Protein AF-W2C519-F1 (afdb_monomer_lite)

Sequence (78 aa):
MEGRHLVIGVEDKTLKIIGMDTYNYTTQQATLQLTNLCANLSSEGLDIEQFVTEDTHKTVWVIHIPKHQPMLACLCAQ

Foldseek 3Di:
DPFDKDKPQADPPVRHRNADDCPPDDQVNVLVVCCVVDVQFDSVQWGKDWDADPPPRGIMIMTTGHPGDPPPDDPPDD

Structure (mmCIF, N/CA/C/O backbone):
data_AF-W2C519-F1
#
_entry.id   AF-W2C519-F1
#
loop_
_atom_site.group_PDB
_atom_site.id
_atom_site.type_symbol
_atom_site.label_atom_id
_atom_site.label_alt_id
_atom_site.label_comp_id
_atom_site.label_asym_id
_atom_site.label_entity_id
_atom_site.label_seq_id
_atom_site.pdbx_PDB_ins_code
_atom_site.Cartn_x
_atom_site.Cartn_y
_atom_site.Cartn_z
_atom_site.occupancy
_atom_site.B_iso_or_equiv
_atom_site.auth_seq_id
_atom_site.auth_comp_id
_atom_site.auth_asym_id
_atom_site.auth_atom_id
_atom_site.pdbx_PDB_model_num
ATOM 1 N N . MET A 1 1 ? -5.774 4.031 -17.010 1.00 52.56 1 MET A N 1
ATOM 2 C CA . MET A 1 1 ? -4.444 3.483 -16.669 1.00 52.56 1 MET A CA 1
ATOM 3 C C . MET A 1 1 ? -4.501 1.977 -16.878 1.00 52.56 1 MET A C 1
ATOM 5 O O . MET A 1 1 ? -5.280 1.325 -16.198 1.00 52.56 1 MET A O 1
ATOM 9 N N . GLU A 1 2 ? -3.780 1.428 -17.859 1.00 65.69 2 GLU A N 1
ATOM 10 C CA . GLU A 1 2 ? -3.624 -0.029 -17.983 1.00 65.69 2 GLU A CA 1
ATOM 11 C C . GLU A 1 2 ? -2.554 -0.469 -16.978 1.00 65.69 2 GLU A C 1
ATOM 13 O O . GLU A 1 2 ? -1.375 -0.186 -17.164 1.00 65.69 2 GLU A O 1
ATOM 18 N N . GLY A 1 3 ? -2.958 -1.090 -15.874 1.00 77.12 3 GLY A N 1
ATOM 19 C CA . GLY A 1 3 ? -2.065 -1.448 -14.773 1.00 77.12 3 GLY A CA 1
ATOM 20 C C . GLY A 1 3 ? -2.799 -2.243 -13.700 1.00 77.12 3 GLY A C 1
ATOM 21 O O . GLY A 1 3 ? -3.990 -2.539 -13.837 1.00 77.12 3 GLY A O 1
ATOM 22 N N . ARG A 1 4 ? -2.087 -2.615 -12.639 1.00 87.25 4 ARG A N 1
ATOM 23 C CA . ARG A 1 4 ? -2.654 -3.325 -11.485 1.00 87.25 4 ARG A CA 1
ATOM 24 C C . ARG A 1 4 ? -2.556 -2.457 -10.239 1.00 87.25 4 ARG A C 1
ATOM 26 O O . ARG A 1 4 ? -1.711 -1.578 -10.157 1.00 87.25 4 ARG A O 1
ATOM 33 N N . HIS A 1 5 ? -3.426 -2.729 -9.278 1.00 91.12 5 HIS A N 1
ATOM 34 C CA . HIS A 1 5 ? -3.446 -2.038 -7.997 1.00 91.12 5 HIS A CA 1
ATOM 35 C C . HIS A 1 5 ? -3.276 -3.075 -6.898 1.00 91.12 5 HIS A C 1
ATOM 37 O O . HIS A 1 5 ? -3.937 -4.117 -6.929 1.00 91.12 5 HIS A O 1
ATOM 43 N N . LEU A 1 6 ? -2.388 -2.795 -5.953 1.00 91.56 6 LEU A N 1
ATOM 44 C CA . LEU A 1 6 ? -2.219 -3.589 -4.745 1.00 91.56 6 LEU A CA 1
ATOM 45 C C . LEU A 1 6 ? -2.546 -2.708 -3.545 1.00 91.56 6 LEU A C 1
ATOM 47 O O . LEU A 1 6 ? -1.949 -1.651 -3.377 1.00 91.56 6 LEU A O 1
ATOM 51 N N . VAL A 1 7 ? -3.491 -3.147 -2.719 1.00 93.69 7 VAL A N 1
ATOM 52 C CA . VAL A 1 7 ? -3.898 -2.425 -1.510 1.00 93.69 7 VAL A CA 1
ATOM 53 C C . VAL A 1 7 ? -3.318 -3.13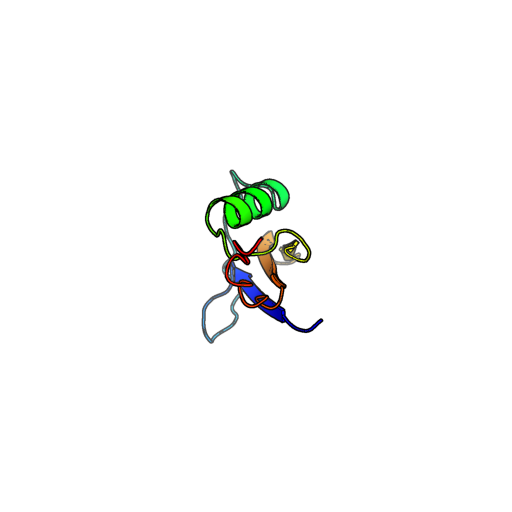9 -0.295 1.00 93.69 7 VAL A C 1
ATOM 55 O O . VAL A 1 7 ? -3.525 -4.341 -0.130 1.00 93.69 7 VAL A O 1
ATOM 58 N N . ILE A 1 8 ? -2.589 -2.409 0.547 1.00 93.50 8 ILE A N 1
ATOM 59 C CA . ILE A 1 8 ? -1.960 -2.920 1.771 1.00 93.50 8 ILE A CA 1
ATOM 60 C C . ILE A 1 8 ? -2.604 -2.247 2.983 1.00 93.50 8 ILE A C 1
ATOM 62 O O . ILE A 1 8 ? -2.854 -1.045 2.972 1.00 93.50 8 ILE A O 1
ATOM 66 N N . GLY A 1 9 ? -2.861 -3.021 4.041 1.00 93.31 9 GLY A N 1
ATOM 67 C CA . GLY A 1 9 ? -3.577 -2.552 5.235 1.00 93.31 9 GLY A CA 1
ATOM 68 C C . GLY A 1 9 ? -5.070 -2.898 5.227 1.00 93.31 9 GLY A C 1
ATOM 69 O O . GLY A 1 9 ? -5.839 -2.351 6.020 1.00 93.31 9 GLY A O 1
ATOM 70 N N . VAL A 1 10 ? -5.476 -3.826 4.355 1.00 95.19 10 VAL A N 1
ATOM 71 C CA . VAL A 1 10 ? -6.833 -4.379 4.265 1.00 95.19 10 VAL A CA 1
ATOM 72 C C . VAL A 1 10 ? -6.808 -5.900 4.416 1.00 95.19 10 VAL A C 1
ATOM 74 O O . VAL A 1 10 ? -5.861 -6.561 3.992 1.00 95.19 10 VAL A O 1
ATOM 77 N N . GLU A 1 11 ? -7.843 -6.453 5.039 1.00 95.06 11 GLU A N 1
ATOM 78 C CA . GLU A 1 11 ? -8.047 -7.897 5.147 1.00 95.06 11 GLU A CA 1
ATOM 79 C C . GLU A 1 11 ? -8.532 -8.475 3.806 1.00 95.06 11 GLU A C 1
ATOM 81 O O . GLU A 1 11 ? -9.418 -7.917 3.150 1.00 95.06 11 GLU A O 1
ATOM 86 N N . ASP A 1 12 ? -7.945 -9.605 3.400 1.00 92.50 12 ASP A N 1
ATOM 87 C CA . ASP A 1 12 ? -8.321 -10.302 2.169 1.00 92.50 12 ASP A CA 1
ATOM 88 C C . ASP A 1 12 ? -9.800 -10.729 2.202 1.00 92.50 12 ASP A C 1
ATOM 90 O O . ASP A 1 12 ? -10.325 -11.142 3.238 1.00 92.50 12 ASP A O 1
ATOM 94 N N . LYS A 1 13 ? -10.472 -10.646 1.047 1.00 93.38 13 LYS A N 1
ATOM 95 C CA . LYS A 1 13 ? -11.902 -10.956 0.809 1.00 93.38 13 LYS A CA 1
ATOM 96 C C . LYS A 1 13 ? -12.929 -10.080 1.529 1.00 93.38 13 LYS A C 1
ATOM 98 O O . LYS A 1 13 ? -13.996 -9.856 0.964 1.00 93.38 13 LYS A O 1
ATOM 103 N N . THR A 1 14 ? -12.659 -9.603 2.740 1.00 94.69 14 THR A N 1
ATOM 104 C CA . THR A 1 14 ? -13.610 -8.777 3.507 1.00 94.69 14 THR A CA 1
ATOM 105 C C . THR A 1 14 ? -13.438 -7.286 3.238 1.00 94.69 14 THR A C 1
ATOM 107 O O . THR A 1 14 ? -14.365 -6.520 3.492 1.00 94.69 14 THR A O 1
ATOM 110 N N . LEU A 1 15 ? -12.260 -6.874 2.745 1.00 90.12 15 LEU A N 1
ATOM 111 C CA . LEU A 1 15 ? -11.858 -5.474 2.560 1.00 90.12 15 LEU A CA 1
ATOM 112 C C . LEU A 1 15 ? -11.893 -4.653 3.858 1.00 90.12 15 LEU A C 1
ATOM 114 O O . LEU A 1 15 ? -11.885 -3.422 3.829 1.00 90.12 15 LEU A O 1
ATOM 118 N N . LYS A 1 16 ? -11.919 -5.320 5.015 1.00 94.38 16 LYS A N 1
ATOM 119 C CA . LYS A 1 16 ? -11.896 -4.647 6.308 1.00 94.38 16 LYS A CA 1
ATOM 120 C C . LYS A 1 16 ? -10.565 -3.922 6.475 1.00 94.38 16 LYS A C 1
ATOM 122 O O . LYS A 1 16 ? -9.503 -4.533 6.368 1.00 94.38 16 LYS A O 1
ATOM 127 N N . ILE A 1 17 ? -10.619 -2.631 6.797 1.00 94.81 17 ILE A N 1
ATOM 128 C CA . ILE A 1 17 ? -9.418 -1.830 7.044 1.00 94.81 17 ILE A CA 1
ATOM 129 C C . ILE A 1 17 ? -8.804 -2.255 8.381 1.00 94.81 17 ILE A C 1
ATOM 131 O O . ILE A 1 17 ? -9.349 -2.007 9.466 1.00 94.81 17 ILE A O 1
ATOM 135 N N . ILE A 1 18 ? -7.655 -2.920 8.303 1.00 94.62 18 ILE A N 1
ATOM 136 C CA . ILE A 1 18 ? -6.876 -3.340 9.471 1.00 94.62 18 ILE A CA 1
ATOM 137 C C . ILE A 1 18 ? -5.823 -2.295 9.835 1.00 94.62 18 ILE A C 1
ATOM 139 O O . ILE A 1 18 ? -5.599 -2.087 11.026 1.00 94.62 18 ILE A O 1
ATOM 143 N N . GLY A 1 19 ? -5.320 -1.555 8.843 1.00 91.44 19 GLY A N 1
ATOM 144 C CA . GLY A 1 19 ? -4.221 -0.608 8.990 1.00 91.44 19 GLY A CA 1
ATOM 145 C C . GLY A 1 19 ? -2.852 -1.286 8.904 1.00 91.44 19 GLY A C 1
ATOM 146 O O . GLY A 1 19 ? -2.744 -2.508 9.008 1.00 91.44 19 GLY A O 1
ATOM 147 N N . MET A 1 20 ? -1.803 -0.490 8.706 1.00 88.88 20 MET A N 1
ATOM 148 C CA . MET A 1 20 ? -0.410 -0.933 8.797 1.00 88.88 20 MET A CA 1
ATOM 149 C C . MET A 1 20 ? 0.455 0.106 9.517 1.00 88.88 20 MET A C 1
ATOM 151 O O . MET A 1 20 ? 0.250 1.310 9.352 1.00 88.88 20 MET A O 1
ATOM 155 N N . ASP A 1 21 ? 1.452 -0.358 10.271 1.00 82.06 21 ASP A N 1
ATOM 156 C CA . ASP A 1 21 ? 2.441 0.513 10.903 1.00 82.06 21 ASP A CA 1
ATOM 157 C C . ASP A 1 21 ? 3.502 0.931 9.879 1.00 82.06 21 ASP A C 1
ATOM 159 O O . ASP A 1 21 ? 4.339 0.136 9.451 1.00 82.06 21 ASP A O 1
ATOM 163 N N . THR A 1 22 ? 3.494 2.203 9.482 1.00 68.56 22 THR A N 1
ATOM 164 C CA . THR A 1 22 ? 4.430 2.756 8.484 1.00 68.56 22 THR A CA 1
ATOM 165 C C . THR A 1 22 ? 5.717 3.303 9.100 1.00 68.56 22 THR A C 1
ATOM 167 O O . THR A 1 22 ? 6.423 4.074 8.455 1.00 68.56 22 THR A O 1
ATOM 170 N N . TYR A 1 23 ? 6.027 2.935 10.349 1.00 63.44 23 TYR A N 1
ATOM 171 C CA . TYR A 1 23 ? 6.989 3.623 11.225 1.00 63.44 23 TYR A CA 1
ATOM 172 C C . TYR A 1 23 ? 8.403 3.836 10.650 1.00 63.44 23 TYR A C 1
ATOM 174 O O . TYR A 1 23 ? 9.122 4.682 11.168 1.00 63.44 23 TYR A O 1
ATOM 182 N N . ASN A 1 24 ? 8.802 3.127 9.588 1.00 67.44 24 ASN A N 1
ATOM 183 C CA . ASN A 1 24 ? 10.136 3.252 8.988 1.00 67.44 24 ASN A CA 1
ATOM 184 C C . ASN A 1 24 ? 10.176 3.488 7.470 1.00 67.44 24 ASN A C 1
ATOM 186 O O . ASN A 1 24 ? 11.271 3.553 6.913 1.00 67.44 24 ASN A O 1
ATOM 190 N N . TYR 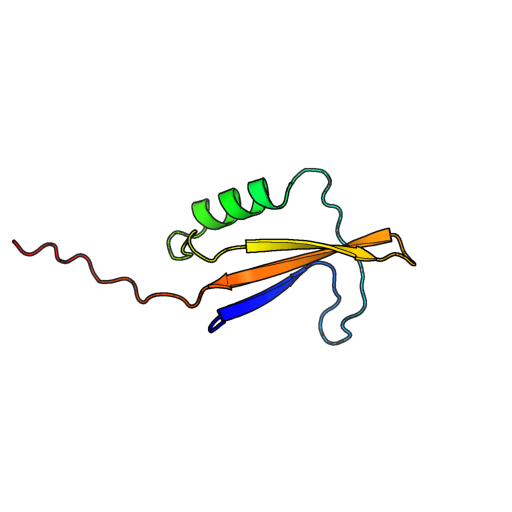A 1 25 ? 9.038 3.640 6.785 1.00 79.19 25 TYR A N 1
ATOM 191 C CA . TYR A 1 25 ? 9.043 3.855 5.334 1.00 79.19 25 TYR A CA 1
ATOM 192 C C . TYR A 1 25 ? 8.089 4.973 4.927 1.00 79.19 25 TYR A C 1
ATOM 194 O O . TYR A 1 25 ? 6.885 4.898 5.154 1.00 79.19 25 TYR A O 1
ATOM 202 N N . THR A 1 26 ? 8.633 5.995 4.264 1.00 88.50 26 THR A N 1
ATOM 203 C CA . THR A 1 26 ? 7.817 6.905 3.454 1.00 88.50 26 THR A CA 1
ATOM 204 C C . THR A 1 26 ? 7.433 6.206 2.151 1.00 88.50 26 THR A C 1
ATOM 206 O O . THR A 1 26 ? 8.127 5.284 1.710 1.00 88.50 26 THR A O 1
ATOM 209 N N . THR A 1 27 ? 6.361 6.659 1.500 1.00 89.75 27 THR A N 1
ATOM 210 C CA . THR A 1 27 ? 5.938 6.131 0.192 1.00 89.75 27 THR A CA 1
ATOM 211 C C . THR A 1 27 ? 7.080 6.182 -0.827 1.00 89.75 27 THR A C 1
ATOM 213 O O . THR A 1 27 ? 7.346 5.200 -1.504 1.00 89.75 27 THR A O 1
ATOM 216 N N . GLN A 1 28 ? 7.865 7.262 -0.835 1.00 88.50 28 GLN A N 1
ATOM 217 C CA . GLN A 1 28 ? 9.048 7.414 -1.690 1.00 88.50 28 GLN A CA 1
ATOM 218 C C . GLN A 1 28 ? 10.145 6.380 -1.396 1.00 88.50 28 GLN A C 1
ATOM 220 O O . GLN A 1 28 ? 10.711 5.798 -2.322 1.00 88.50 28 GLN A O 1
ATOM 225 N N . GLN A 1 29 ? 10.456 6.135 -0.116 1.00 90.06 29 GLN A N 1
ATOM 226 C CA . GLN A 1 29 ? 11.441 5.118 0.269 1.00 90.06 29 GLN A CA 1
ATOM 227 C C . GLN A 1 29 ? 10.969 3.720 -0.144 1.00 90.06 29 GLN A C 1
ATOM 229 O O . GLN A 1 29 ? 11.765 2.927 -0.644 1.00 90.06 29 GLN A O 1
ATOM 234 N N . ALA A 1 30 ? 9.675 3.437 0.008 1.00 90.12 30 ALA A N 1
ATOM 235 C CA . ALA A 1 30 ? 9.081 2.185 -0.437 1.00 90.12 30 ALA A CA 1
ATOM 236 C C . ALA A 1 30 ? 9.116 2.036 -1.969 1.00 90.12 30 ALA A C 1
ATOM 238 O O . ALA A 1 30 ? 9.509 0.978 -2.453 1.00 90.12 30 ALA A O 1
ATOM 239 N N . THR A 1 31 ? 8.817 3.087 -2.739 1.00 90.50 31 THR A N 1
ATOM 240 C CA . THR A 1 31 ? 8.922 3.072 -4.210 1.00 90.50 31 THR A CA 1
ATOM 241 C C . THR A 1 31 ? 10.350 2.777 -4.673 1.00 90.50 31 THR A C 1
ATOM 243 O O . THR A 1 31 ? 10.563 1.931 -5.546 1.00 90.50 31 THR A O 1
ATOM 246 N N . LEU A 1 32 ? 11.347 3.421 -4.055 1.00 89.25 32 LEU A N 1
ATOM 247 C CA . LEU A 1 32 ? 12.762 3.161 -4.341 1.00 89.25 32 LEU A CA 1
ATOM 248 C C . LEU A 1 32 ? 13.153 1.718 -4.004 1.00 89.25 32 LEU A C 1
ATOM 250 O O . LEU A 1 32 ? 13.824 1.060 -4.798 1.00 89.25 32 LEU A O 1
ATOM 254 N N . GLN A 1 33 ? 12.722 1.204 -2.850 1.00 89.38 33 GLN A N 1
ATOM 255 C CA . GLN A 1 33 ? 12.978 -0.182 -2.447 1.00 89.38 33 GLN A CA 1
ATOM 256 C C . GLN A 1 33 ? 12.340 -1.186 -3.413 1.00 89.38 33 GLN A C 1
ATOM 258 O O . GLN A 1 33 ? 13.019 -2.109 -3.854 1.00 89.38 33 GLN A O 1
ATOM 263 N N . LEU A 1 34 ? 11.078 -0.987 -3.802 1.00 88.44 34 LEU A N 1
ATOM 264 C CA . LEU A 1 34 ? 10.390 -1.854 -4.763 1.00 88.44 34 LEU A CA 1
ATOM 265 C C . LEU A 1 34 ? 11.086 -1.861 -6.126 1.00 88.44 34 LEU A C 1
ATOM 267 O O . LEU A 1 34 ? 11.282 -2.928 -6.700 1.00 88.44 34 LEU A O 1
ATOM 271 N N . THR A 1 35 ? 11.520 -0.696 -6.611 1.00 86.75 35 THR A N 1
ATOM 272 C CA . THR A 1 35 ? 12.273 -0.592 -7.872 1.00 86.75 35 THR A CA 1
ATOM 273 C C . THR A 1 35 ? 13.614 -1.332 -7.784 1.00 86.75 35 THR A C 1
ATOM 275 O O . THR A 1 35 ? 13.988 -2.046 -8.709 1.00 86.75 35 THR A O 1
ATOM 278 N N . ASN A 1 36 ? 14.330 -1.217 -6.659 1.00 86.56 36 ASN A N 1
ATOM 279 C CA . ASN A 1 36 ? 15.618 -1.893 -6.467 1.00 86.56 36 ASN A CA 1
ATOM 280 C C . ASN A 1 36 ? 15.482 -3.416 -6.329 1.00 86.56 36 ASN A C 1
ATOM 282 O O . ASN A 1 36 ? 16.310 -4.162 -6.849 1.00 86.56 36 ASN A O 1
ATOM 286 N N . LEU A 1 37 ? 14.457 -3.889 -5.616 1.00 86.88 37 LEU A N 1
ATOM 287 C CA . LEU A 1 37 ? 14.231 -5.318 -5.385 1.00 86.88 37 LEU A CA 1
ATOM 288 C C . LEU A 1 37 ? 13.634 -6.023 -6.607 1.00 86.88 37 LEU A C 1
ATOM 290 O O . LEU A 1 37 ? 13.766 -7.240 -6.746 1.00 86.88 37 LEU A O 1
ATOM 294 N N . CYS A 1 38 ? 12.970 -5.283 -7.494 1.00 82.50 38 CYS A N 1
ATOM 295 C CA . CYS A 1 38 ? 12.280 -5.840 -8.645 1.00 82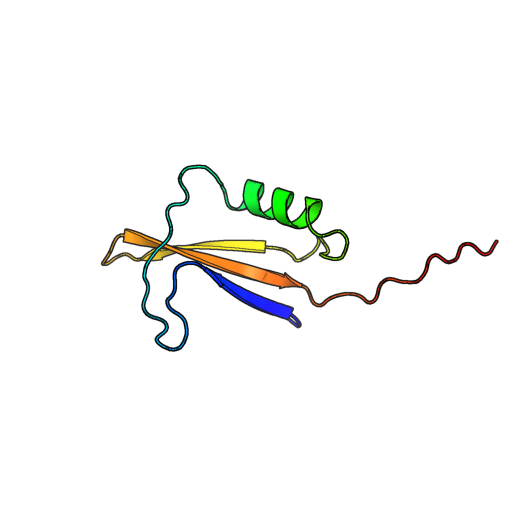.50 38 CYS A CA 1
ATOM 296 C C . CYS A 1 38 ? 12.794 -5.233 -9.954 1.00 82.50 38 CYS A C 1
ATOM 298 O O . CYS A 1 38 ? 12.218 -4.288 -10.479 1.00 82.50 38 CYS A O 1
ATOM 300 N N . ALA A 1 39 ? 13.806 -5.865 -10.555 1.00 74.00 39 ALA A N 1
ATOM 301 C CA . ALA A 1 39 ? 14.412 -5.424 -11.821 1.00 74.00 39 ALA A CA 1
ATOM 302 C C . ALA A 1 39 ? 13.432 -5.301 -13.013 1.00 74.00 39 ALA A C 1
ATOM 304 O O . 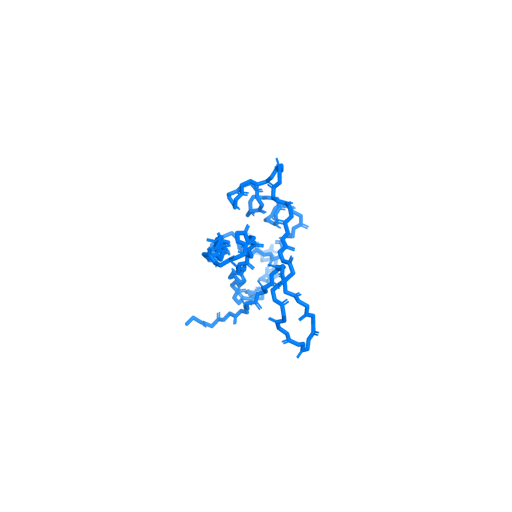ALA A 1 39 ? 13.736 -4.632 -13.994 1.00 74.00 39 ALA A O 1
ATOM 305 N N . ASN A 1 40 ? 12.261 -5.944 -12.933 1.00 73.69 40 ASN A N 1
ATOM 306 C CA . ASN A 1 40 ? 11.229 -5.937 -13.979 1.00 73.69 40 ASN A CA 1
ATOM 307 C C . ASN A 1 40 ? 10.076 -4.956 -13.701 1.00 73.69 40 ASN A C 1
ATOM 309 O O . ASN A 1 40 ? 9.100 -4.919 -14.460 1.00 73.69 40 ASN A O 1
ATOM 313 N N . LEU A 1 41 ? 10.141 -4.220 -12.591 1.00 79.06 41 LEU A N 1
ATOM 314 C CA . LEU A 1 41 ? 9.221 -3.135 -12.282 1.00 79.06 41 LEU A CA 1
ATOM 315 C C . LEU A 1 41 ? 9.826 -1.840 -12.822 1.00 79.06 41 LEU A C 1
ATOM 317 O O . LEU A 1 41 ? 10.889 -1.407 -12.390 1.00 79.06 41 LEU A O 1
ATOM 321 N N . SER A 1 42 ? 9.138 -1.231 -13.785 1.00 77.19 42 SER A N 1
ATOM 322 C CA . SER A 1 42 ? 9.476 0.117 -14.233 1.00 77.19 42 SER A CA 1
ATOM 323 C C . SER A 1 42 ? 9.254 1.090 -13.078 1.00 77.19 42 SER A C 1
ATOM 325 O O . SER A 1 42 ? 8.173 1.094 -12.491 1.00 77.19 42 SER A O 1
ATOM 327 N N . SER A 1 43 ? 10.248 1.925 -12.771 1.00 79.44 43 SER A N 1
ATOM 328 C CA . SER A 1 43 ? 10.054 3.074 -11.879 1.00 79.44 43 SER A CA 1
ATOM 329 C C . SER A 1 43 ? 9.107 4.101 -12.496 1.00 79.44 43 SER A C 1
ATOM 331 O O . SER A 1 43 ? 8.371 4.782 -11.786 1.00 79.44 43 SER A O 1
ATOM 333 N N . GLU A 1 44 ? 9.091 4.194 -13.826 1.00 81.81 44 GLU A N 1
ATOM 334 C CA . GLU A 1 44 ? 8.152 5.034 -14.552 1.00 81.81 44 GLU A CA 1
ATOM 335 C C . GLU A 1 44 ? 6.742 4.441 -14.431 1.00 81.81 44 GLU A C 1
ATOM 337 O O . GLU A 1 44 ? 6.471 3.338 -14.919 1.00 81.81 44 GLU A O 1
ATOM 342 N N . GLY A 1 45 ? 5.860 5.170 -13.742 1.00 81.75 45 GLY A N 1
ATOM 343 C CA . GLY A 1 45 ? 4.475 4.773 -13.488 1.00 81.75 45 GLY A CA 1
ATOM 344 C C . GLY A 1 45 ? 4.259 3.890 -12.254 1.00 81.75 45 GLY A C 1
ATOM 345 O O . GLY A 1 45 ? 3.115 3.503 -12.016 1.00 81.75 45 GLY A O 1
ATOM 346 N N . LEU A 1 46 ? 5.308 3.579 -11.480 1.00 89.06 46 LEU A N 1
ATOM 347 C CA . LEU A 1 46 ? 5.179 2.983 -10.148 1.00 89.06 46 LEU A CA 1
ATOM 348 C C . LEU A 1 46 ? 4.971 4.087 -9.113 1.00 89.06 46 LEU A C 1
ATOM 350 O O . LEU A 1 46 ? 5.845 4.929 -8.914 1.00 89.06 46 LEU A O 1
ATOM 354 N N . ASP A 1 47 ? 3.829 4.050 -8.438 1.00 91.12 47 ASP A N 1
ATOM 355 C CA . ASP A 1 47 ? 3.459 5.048 -7.438 1.00 91.12 47 ASP A CA 1
ATOM 356 C C . ASP A 1 47 ? 2.814 4.400 -6.209 1.00 91.12 47 ASP A C 1
ATOM 358 O O . ASP A 1 47 ? 2.222 3.321 -6.301 1.00 91.12 47 ASP A O 1
ATOM 362 N N . ILE A 1 48 ? 2.965 5.041 -5.050 1.00 92.81 48 ILE A N 1
ATOM 363 C CA . ILE A 1 48 ? 2.385 4.584 -3.786 1.00 92.81 48 ILE A CA 1
ATOM 364 C C . ILE A 1 48 ? 1.662 5.754 -3.131 1.00 92.81 48 ILE A C 1
ATOM 366 O O . ILE A 1 48 ? 2.294 6.695 -2.643 1.00 92.81 48 ILE A O 1
ATOM 370 N N . GLU A 1 49 ? 0.343 5.639 -3.036 1.00 93.56 49 GLU A N 1
ATOM 371 C CA . GLU A 1 49 ? -0.507 6.586 -2.329 1.00 93.56 49 GLU A CA 1
ATOM 372 C C . GLU A 1 49 ? -0.781 6.106 -0.903 1.00 93.56 49 GLU A C 1
ATOM 374 O O . GLU A 1 49 ? -1.092 4.936 -0.660 1.00 93.56 49 GLU A O 1
ATOM 379 N N . GLN A 1 50 ? -0.686 7.027 0.055 1.00 93.31 50 GLN A N 1
ATOM 380 C CA . GLN A 1 50 ? -1.028 6.780 1.450 1.00 93.31 50 GLN A CA 1
ATOM 381 C C . GLN A 1 50 ? -2.380 7.408 1.777 1.00 93.31 50 GLN A C 1
ATOM 383 O O . GLN A 1 50 ? -2.584 8.605 1.589 1.00 93.31 50 GLN A O 1
ATOM 388 N N . PHE A 1 51 ? -3.256 6.607 2.373 1.00 93.56 51 PHE A N 1
ATOM 389 C CA . PHE A 1 51 ? -4.538 7.038 2.908 1.00 93.56 51 PHE A CA 1
ATOM 390 C C . PHE A 1 51 ? -4.567 6.812 4.414 1.00 93.56 51 PHE A C 1
ATOM 392 O O . PHE A 1 51 ? -4.112 5.779 4.909 1.00 93.56 51 PHE A O 1
ATOM 399 N N . VAL A 1 52 ? -5.122 7.777 5.142 1.00 93.12 52 VAL A N 1
ATOM 400 C CA . VAL A 1 52 ? -5.375 7.669 6.579 1.00 93.12 52 VAL A CA 1
ATOM 401 C C . VAL A 1 52 ? -6.873 7.807 6.789 1.00 93.12 52 VAL A C 1
ATOM 403 O O . VAL A 1 52 ? -7.470 8.796 6.368 1.00 93.12 52 VAL A O 1
ATOM 406 N N . THR A 1 53 ? -7.491 6.802 7.403 1.00 93.62 53 THR A N 1
ATOM 407 C CA . THR A 1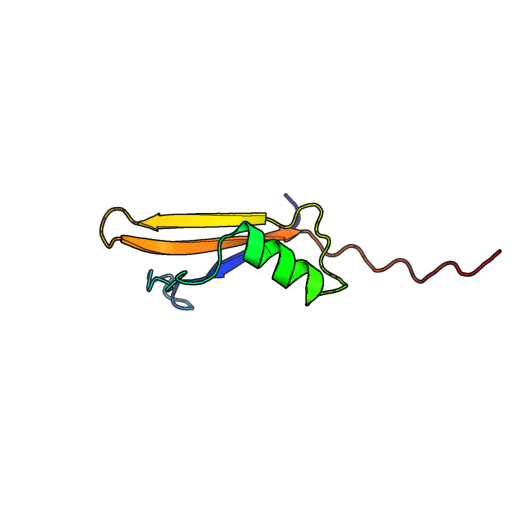 53 ? -8.926 6.832 7.706 1.00 93.62 53 THR A CA 1
ATOM 408 C C . THR A 1 53 ? -9.213 7.863 8.790 1.00 93.62 53 THR A C 1
ATOM 410 O O . THR A 1 53 ? -8.513 7.888 9.803 1.00 93.62 53 THR A O 1
ATOM 413 N N . GLU A 1 54 ? -10.267 8.653 8.630 1.00 94.69 54 GLU A N 1
ATOM 414 C CA . GLU A 1 54 ? -10.647 9.673 9.612 1.00 94.69 54 GLU A CA 1
ATOM 415 C C . GLU A 1 54 ? -11.205 9.064 10.910 1.00 94.69 54 GLU A C 1
ATOM 417 O O . GLU A 1 54 ? -10.902 9.537 11.999 1.00 94.69 54 GLU A O 1
ATOM 422 N N . ASP A 1 55 ? -11.970 7.976 10.808 1.00 94.12 55 ASP A N 1
ATOM 423 C CA . ASP A 1 55 ? -12.699 7.351 11.918 1.00 94.12 55 ASP A CA 1
ATOM 424 C C . ASP A 1 55 ? -11.810 6.532 12.866 1.00 94.12 55 ASP A C 1
ATOM 426 O O . ASP A 1 55 ? -12.012 6.540 14.080 1.00 94.12 55 ASP A O 1
ATOM 430 N N . THR A 1 56 ? -10.832 5.803 12.320 1.00 93.69 56 THR A N 1
ATOM 431 C CA . THR A 1 56 ? -9.991 4.867 13.084 1.00 93.69 56 THR A CA 1
ATOM 432 C C . THR A 1 56 ? -8.501 5.194 13.030 1.00 93.69 56 THR A C 1
ATOM 434 O O . THR A 1 56 ? -7.709 4.469 13.632 1.00 93.69 56 THR A O 1
ATOM 437 N N . HIS A 1 57 ? -8.107 6.273 12.340 1.00 92.62 57 HIS A N 1
ATOM 438 C CA . HIS A 1 57 ? -6.708 6.685 12.146 1.00 92.62 57 HIS A CA 1
ATOM 439 C C . HIS A 1 57 ? -5.781 5.570 11.639 1.00 92.62 57 HIS A C 1
ATOM 441 O O . HIS A 1 57 ? -4.582 5.550 11.915 1.00 92.62 57 HIS A O 1
ATOM 447 N N . LYS A 1 58 ? -6.333 4.628 10.874 1.00 94.06 58 LYS A N 1
ATOM 448 C CA . LYS A 1 58 ? -5.590 3.542 10.253 1.00 94.06 58 LYS A CA 1
ATOM 449 C C . LYS A 1 58 ? -4.998 3.993 8.933 1.00 94.06 58 LYS A C 1
ATOM 451 O O . LYS A 1 58 ? -5.653 4.655 8.131 1.00 94.06 58 LYS A O 1
ATOM 456 N N . THR A 1 59 ? -3.773 3.555 8.694 1.00 93.62 59 THR A N 1
ATOM 457 C CA . THR A 1 59 ? -3.046 3.837 7.461 1.00 93.62 59 THR A CA 1
ATOM 458 C C . THR A 1 59 ? -3.202 2.689 6.472 1.00 93.62 59 THR A C 1
ATOM 460 O O . THR A 1 59 ? -2.981 1.532 6.828 1.00 93.62 59 THR A O 1
ATOM 463 N N . VAL A 1 60 ? -3.547 3.009 5.228 1.00 94.62 60 VAL A N 1
ATOM 464 C CA . VAL A 1 60 ? -3.683 2.076 4.101 1.00 94.62 60 VAL A CA 1
ATOM 465 C C . VAL A 1 60 ? -2.869 2.614 2.938 1.00 94.62 60 VAL A C 1
ATOM 467 O O . VAL A 1 60 ? -2.880 3.818 2.682 1.00 94.62 60 VAL A O 1
ATOM 470 N N . TRP A 1 61 ? -2.167 1.739 2.229 1.00 94.75 61 TRP A N 1
ATOM 471 C CA . TRP A 1 61 ? -1.408 2.111 1.038 1.00 94.75 61 TRP A CA 1
ATOM 472 C C . TRP A 1 61 ? -2.034 1.512 -0.213 1.00 94.75 61 TRP A C 1
ATOM 474 O O . TRP A 1 61 ? -2.424 0.342 -0.220 1.00 94.75 61 TRP A O 1
ATOM 484 N N . VAL A 1 62 ? -2.089 2.304 -1.278 1.00 94.12 62 VAL A N 1
ATOM 485 C CA . VAL A 1 62 ? -2.460 1.852 -2.618 1.00 94.12 62 VAL A CA 1
ATOM 486 C C . VAL A 1 62 ? -1.226 1.959 -3.495 1.00 94.12 62 VAL A C 1
ATOM 488 O O . VAL A 1 62 ? -0.690 3.040 -3.705 1.00 94.12 62 VAL A O 1
ATOM 491 N N . ILE A 1 63 ? -0.755 0.818 -3.984 1.00 92.94 63 ILE A N 1
ATOM 492 C CA . ILE A 1 63 ? 0.393 0.740 -4.880 1.00 92.94 63 ILE A CA 1
ATOM 493 C C . ILE A 1 63 ? -0.130 0.607 -6.307 1.00 92.94 63 ILE A C 1
ATOM 495 O O . ILE A 1 63 ? -0.780 -0.389 -6.655 1.00 92.94 63 ILE A O 1
ATOM 499 N N . HIS A 1 64 ? 0.168 1.605 -7.132 1.00 92.00 64 HIS A N 1
ATOM 500 C CA . HIS A 1 64 ? -0.110 1.618 -8.560 1.00 92.00 64 HIS A CA 1
ATOM 501 C C . HIS A 1 64 ? 1.032 0.919 -9.287 1.00 92.00 64 HIS A C 1
ATOM 503 O O . HIS A 1 64 ? 2.138 1.440 -9.395 1.00 92.00 64 HIS A O 1
ATOM 509 N N . ILE A 1 65 ? 0.763 -0.289 -9.775 1.00 89.56 65 ILE A N 1
ATOM 510 C CA . ILE A 1 65 ? 1.739 -1.109 -10.484 1.00 89.56 65 ILE A CA 1
ATOM 511 C C . ILE A 1 65 ? 1.549 -0.882 -11.989 1.00 89.56 65 ILE A C 1
ATOM 513 O O . ILE A 1 65 ? 0.484 -1.232 -12.526 1.00 89.56 65 ILE A O 1
ATOM 517 N N . PRO A 1 66 ? 2.556 -0.337 -12.696 1.00 86.75 66 PRO A N 1
ATOM 518 C CA . PRO A 1 66 ? 2.466 -0.146 -14.132 1.00 86.75 66 PRO A CA 1
ATOM 519 C C . PRO A 1 66 ? 2.369 -1.504 -14.833 1.00 86.75 66 PRO A C 1
ATOM 521 O O . PRO A 1 66 ? 2.839 -2.531 -14.335 1.00 86.75 66 PRO A O 1
ATOM 524 N N . LYS A 1 67 ? 1.743 -1.534 -16.012 1.00 81.00 67 LYS A N 1
ATOM 525 C CA . LYS A 1 67 ? 1.733 -2.737 -16.850 1.00 81.00 67 LYS A CA 1
ATOM 526 C C . LYS A 1 67 ? 3.174 -3.156 -17.130 1.00 81.00 67 LYS A C 1
ATOM 528 O O . LYS A 1 67 ? 3.976 -2.342 -17.581 1.00 81.00 67 LYS A O 1
ATOM 533 N N . HIS A 1 68 ? 3.482 -4.429 -16.890 1.00 70.81 68 HIS A N 1
ATOM 534 C CA . HIS A 1 68 ? 4.784 -4.973 -17.250 1.00 70.81 68 HIS A CA 1
ATOM 535 C C . HIS A 1 68 ? 5.033 -4.747 -18.738 1.00 70.81 68 HIS A C 1
ATOM 537 O O . HIS A 1 68 ? 4.270 -5.222 -19.585 1.00 70.81 68 HIS A O 1
ATOM 543 N N . GLN A 1 69 ? 6.110 -4.031 -19.046 1.00 63.78 69 GLN A N 1
ATOM 544 C CA . GLN A 1 69 ? 6.653 -4.049 -20.388 1.00 63.78 69 GLN A CA 1
ATOM 545 C C . GLN A 1 69 ? 7.376 -5.388 -20.563 1.00 63.78 69 GLN A C 1
ATOM 547 O O . GLN A 1 69 ? 8.134 -5.787 -19.673 1.00 63.78 69 GLN A O 1
ATOM 552 N N . PRO A 1 70 ? 7.123 -6.129 -21.654 1.00 59.12 70 PRO A N 1
ATOM 553 C CA . PRO A 1 70 ? 7.936 -7.292 -21.962 1.00 59.12 70 PRO A CA 1
ATOM 554 C C . PRO A 1 70 ? 9.387 -6.828 -22.047 1.00 59.12 70 PRO A C 1
ATOM 556 O O . PRO A 1 70 ? 9.690 -5.854 -22.735 1.00 59.12 70 PRO A O 1
ATOM 559 N N . MET A 1 71 ? 10.267 -7.508 -21.314 1.00 57.72 71 MET A N 1
ATOM 560 C CA . MET A 1 71 ? 11.698 -7.260 -21.392 1.00 57.72 71 MET A CA 1
ATOM 561 C C . MET A 1 71 ? 12.093 -7.452 -22.859 1.00 57.72 71 MET A C 1
ATOM 563 O O . MET A 1 71 ? 12.015 -8.567 -23.378 1.00 57.72 71 MET A O 1
ATOM 567 N N . LEU A 1 72 ? 12.441 -6.365 -23.556 1.00 60.16 72 LEU A N 1
ATOM 568 C CA . LEU A 1 72 ? 13.103 -6.485 -24.846 1.00 60.16 72 LEU A CA 1
ATOM 569 C C . LEU A 1 72 ? 14.377 -7.272 -24.560 1.00 60.16 72 LEU A C 1
ATOM 571 O O . LEU A 1 72 ? 15.254 -6.793 -23.842 1.00 60.16 72 LEU A O 1
ATOM 575 N N . ALA A 1 73 ? 14.437 -8.509 -25.056 1.00 50.88 73 ALA A N 1
ATOM 576 C CA . ALA A 1 73 ? 15.669 -9.275 -25.061 1.00 50.88 73 ALA A CA 1
ATOM 577 C C . ALA A 1 73 ? 16.758 -8.356 -25.615 1.00 50.88 73 ALA A C 1
ATOM 579 O O . ALA A 1 73 ? 16.547 -7.739 -26.662 1.00 50.88 73 ALA A O 1
ATOM 580 N N . CYS A 1 74 ? 17.865 -8.217 -24.880 1.00 47.31 74 CYS A N 1
ATOM 581 C CA . CYS A 1 74 ? 19.002 -7.417 -25.304 1.00 47.31 74 CYS A CA 1
ATOM 582 C C . CYS A 1 74 ? 19.285 -7.691 -26.784 1.00 47.31 74 CYS A C 1
ATOM 584 O O . CYS A 1 74 ? 19.732 -8.782 -27.140 1.00 47.31 74 CYS A O 1
ATOM 586 N N . LEU A 1 75 ? 19.053 -6.697 -27.642 1.00 48.53 75 LEU A N 1
ATOM 587 C CA . LEU A 1 75 ? 19.660 -6.637 -28.963 1.00 48.53 75 LEU A CA 1
ATOM 588 C C . LEU A 1 75 ? 21.143 -6.313 -28.748 1.00 48.53 75 LEU A C 1
ATOM 590 O O . LEU A 1 75 ? 21.617 -5.218 -29.020 1.00 48.53 75 LEU A O 1
ATOM 594 N N . CYS A 1 76 ? 21.889 -7.297 -28.246 1.00 43.75 76 CYS A N 1
ATOM 595 C CA . CYS A 1 76 ? 23.294 -7.433 -28.591 1.00 43.75 76 CYS A CA 1
ATOM 596 C C . CYS A 1 76 ? 23.341 -7.927 -30.043 1.00 43.75 76 CYS A C 1
ATOM 598 O O . CYS A 1 76 ? 23.560 -9.108 -30.297 1.00 43.75 76 CYS A O 1
ATOM 600 N N . ALA A 1 77 ? 23.049 -7.041 -30.990 1.00 46.38 77 ALA A N 1
ATOM 601 C CA . ALA A 1 77 ? 23.361 -7.234 -32.398 1.00 46.38 77 ALA A CA 1
ATOM 602 C C . ALA A 1 77 ? 23.509 -5.861 -33.059 1.00 46.38 77 ALA A C 1
ATOM 604 O O . ALA A 1 77 ? 22.564 -5.353 -33.654 1.00 46.38 77 ALA A O 1
ATOM 605 N N . GLN A 1 78 ? 24.681 -5.246 -32.882 1.00 40.03 78 GLN A N 1
ATOM 606 C CA . GLN A 1 78 ? 25.645 -4.909 -33.945 1.00 40.03 78 GLN A CA 1
ATOM 607 C C . GLN A 1 78 ? 26.712 -3.950 -33.422 1.00 40.03 78 GLN A C 1
ATOM 609 O O . GLN A 1 78 ? 26.349 -2.947 -32.773 1.00 40.03 78 GLN A O 1
#

pLDDT: mean 82.6, std 14.75, range [40.03, 95.19]

Organism: NCBI:txid1411148

Secondary structure (DSSP, 8-state):
--EEEEEESB-TTT--B-----TT--HHHHHHHHHHH-TTS-STT-EEEEEE-TTT--EEEEEEEEP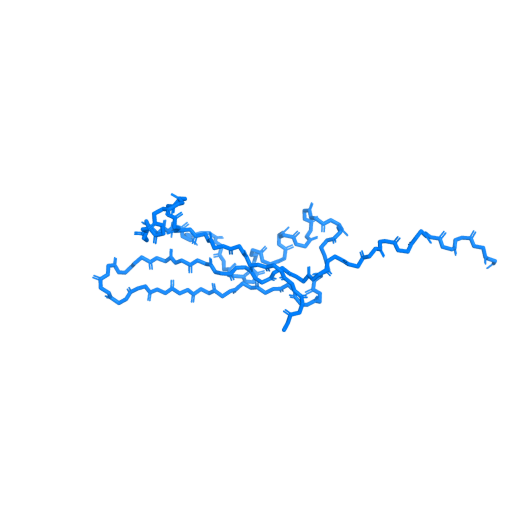PPP--------

Radius of gyration: 15.84 Å; chains: 1; bounding box: 39×21×47 Å

InterPro domains:
  IPR038461 Schlafen, AlbA_2 domain superfamily [G3DSA:3.30.950.30] (1-74)